Protein AF-A0A1H3JJR4-F1 (afdb_monomer)

Sequence (86 aa):
MYSPQIVIVLFFEQLIQNMSDLTVSFGLKVREQRKLKKLSQERLALLCNIDRSYMGRIERGEVNITLEKVYELAKALDVTPKNLLP

Organism: NCBI:txid595670

pLDDT: mean 92.54, std 7.46, range [71.5, 98.19]

Foldseek 3Di:
DDDPVVVVVVVVVVVVVVLLVFQQQLLCLLVVLCVVVVHDLVRLCVQLVHDSVVSVCSNRSVDDDDPVSLVSSCVSSVHDSVSRGD

Structure (mmCIF, N/CA/C/O backbone):
data_AF-A0A1H3JJR4-F1
#
_entry.id   AF-A0A1H3JJR4-F1
#
loop_
_atom_site.group_PDB
_atom_site.id
_atom_site.type_symbol
_atom_site.label_atom_id
_atom_site.label_alt_id
_atom_site.label_comp_id
_atom_site.label_asym_id
_atom_site.label_entity_id
_atom_site.label_seq_id
_atom_site.pdbx_PDB_ins_code
_atom_site.Cartn_x
_atom_site.Cartn_y
_atom_site.Cartn_z
_atom_site.occupancy
_atom_site.B_iso_or_equiv
_atom_site.auth_seq_id
_atom_site.auth_comp_id
_atom_site.auth_asym_id
_atom_site.auth_atom_id
_atom_site.pdbx_PDB_model_num
ATOM 1 N N . MET A 1 1 ? 9.133 20.707 -39.293 1.00 74.56 1 MET A N 1
ATOM 2 C CA . MET A 1 1 ? 8.861 19.254 -39.241 1.00 74.56 1 MET A CA 1
ATOM 3 C C . MET A 1 1 ? 9.947 18.642 -38.364 1.00 74.56 1 MET A C 1
ATOM 5 O O . MET A 1 1 ? 11.111 18.868 -38.669 1.00 74.56 1 MET A O 1
ATOM 9 N N . TYR A 1 2 ? 9.614 18.016 -37.231 1.00 74.88 2 TYR A N 1
ATOM 10 C CA . TYR A 1 2 ? 10.631 17.438 -36.336 1.00 74.88 2 TYR A CA 1
ATOM 11 C C . TYR A 1 2 ? 11.313 16.228 -36.991 1.00 74.88 2 TYR A C 1
ATOM 13 O O . TYR A 1 2 ? 10.681 15.517 -37.772 1.00 74.88 2 TYR A O 1
ATOM 21 N N . SER A 1 3 ? 12.594 16.000 -36.680 1.00 85.56 3 SER A N 1
ATOM 22 C CA . SER A 1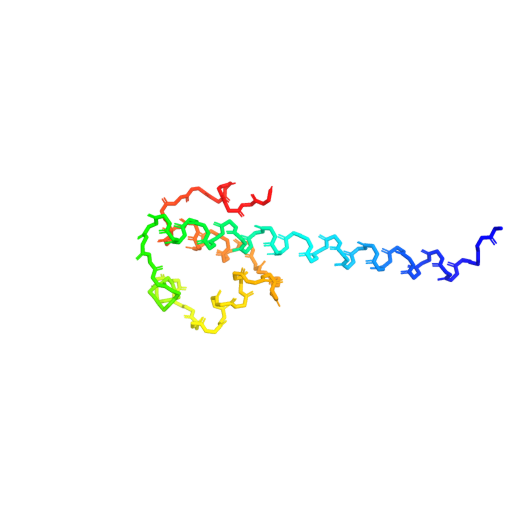 3 ? 13.320 14.803 -37.131 1.00 85.56 3 SER A CA 1
ATOM 23 C C . SER A 1 3 ? 12.628 13.534 -36.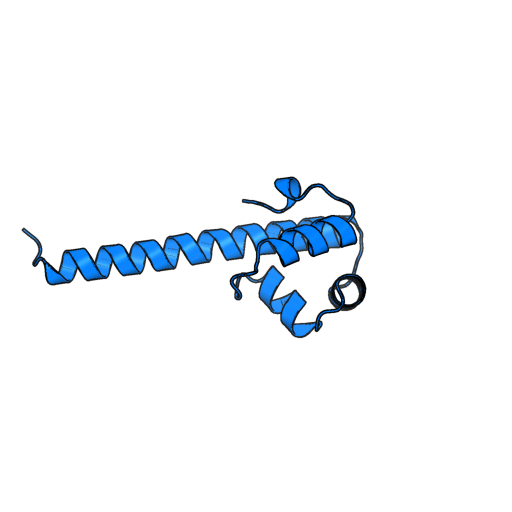602 1.00 85.56 3 SER A C 1
ATOM 25 O O . SER A 1 3 ? 12.223 13.530 -35.436 1.00 85.56 3 SER A O 1
ATOM 27 N N . PRO A 1 4 ? 12.521 12.445 -37.392 1.00 80.31 4 PRO A N 1
ATOM 28 C CA . PRO A 1 4 ? 11.911 11.182 -36.956 1.00 80.31 4 PRO A CA 1
ATOM 29 C C . PRO A 1 4 ? 12.483 10.648 -35.633 1.00 80.31 4 PRO A C 1
ATOM 31 O O . PRO A 1 4 ? 11.759 10.082 -34.820 1.00 80.31 4 PRO A O 1
ATOM 34 N N . GLN A 1 5 ? 13.774 10.886 -35.387 1.00 84.94 5 GLN A N 1
ATOM 35 C CA . GLN A 1 5 ? 14.467 10.485 -34.160 1.00 84.94 5 GLN A CA 1
ATOM 36 C C . GLN A 1 5 ? 13.964 11.257 -32.929 1.00 84.94 5 GLN A C 1
ATOM 38 O O . GLN A 1 5 ? 13.806 10.672 -31.864 1.00 84.94 5 GLN A O 1
ATOM 43 N N . ILE A 1 6 ? 13.649 12.548 -33.083 1.00 84.62 6 ILE A N 1
ATOM 44 C CA . ILE A 1 6 ? 13.119 13.394 -32.002 1.00 84.62 6 ILE A CA 1
ATOM 45 C C . ILE A 1 6 ? 11.708 12.935 -31.616 1.00 84.62 6 ILE A C 1
ATOM 47 O O . ILE A 1 6 ? 11.392 12.849 -30.435 1.00 84.62 6 ILE A O 1
ATOM 51 N N . VAL A 1 7 ? 10.873 12.579 -32.598 1.00 85.12 7 VAL A N 1
ATOM 52 C CA . VAL A 1 7 ? 9.500 12.104 -32.348 1.00 85.12 7 VAL A CA 1
ATOM 53 C C . VAL A 1 7 ? 9.494 10.791 -31.553 1.00 85.12 7 VAL A C 1
ATOM 55 O O . VAL A 1 7 ? 8.690 10.638 -30.637 1.00 85.12 7 VAL A O 1
ATOM 58 N N . ILE A 1 8 ? 10.415 9.868 -31.854 1.00 87.38 8 ILE A N 1
ATOM 59 C CA . ILE A 1 8 ? 10.554 8.601 -31.118 1.00 87.38 8 ILE A CA 1
ATOM 60 C C . ILE A 1 8 ? 10.983 8.849 -29.667 1.00 87.38 8 ILE A C 1
ATOM 62 O O . ILE A 1 8 ? 10.385 8.282 -28.755 1.00 87.38 8 ILE A O 1
ATOM 66 N N . VAL A 1 9 ? 11.979 9.712 -29.439 1.00 86.00 9 VAL A N 1
ATOM 67 C CA . VAL A 1 9 ? 12.456 10.038 -28.084 1.00 86.00 9 VAL A CA 1
ATOM 68 C C . VAL A 1 9 ? 11.335 10.647 -27.239 1.00 86.00 9 VAL A C 1
ATOM 70 O O . VAL A 1 9 ? 11.100 10.183 -26.127 1.00 86.00 9 VAL A O 1
ATOM 73 N N . LEU A 1 10 ? 10.582 11.604 -27.789 1.00 83.69 10 LEU A N 1
ATOM 74 C CA . LEU A 1 10 ? 9.462 12.238 -27.085 1.00 83.69 10 LEU A CA 1
ATOM 75 C C . LEU A 1 10 ? 8.343 11.243 -26.733 1.00 83.69 10 LEU A C 1
ATOM 77 O O . LEU A 1 10 ? 7.764 11.330 -25.653 1.00 83.69 10 LEU A O 1
ATOM 81 N N . PHE A 1 11 ? 8.061 10.268 -27.602 1.00 87.88 11 PHE A N 1
ATOM 82 C CA . PHE A 1 11 ? 7.083 9.215 -27.315 1.00 87.88 11 PHE A CA 1
ATOM 83 C C . PHE A 1 11 ? 7.530 8.303 -26.161 1.00 87.88 11 PHE A C 1
ATOM 85 O O . PHE A 1 11 ? 6.723 7.966 -25.294 1.00 87.88 11 PHE A O 1
ATOM 92 N N . PHE A 1 12 ? 8.813 7.931 -26.114 1.00 82.19 12 PHE A N 1
ATOM 93 C CA . PHE A 1 12 ? 9.361 7.148 -25.003 1.00 82.19 12 PHE A CA 1
ATOM 94 C C . PHE A 1 12 ? 9.387 7.939 -23.693 1.00 82.19 12 PHE A C 1
ATOM 96 O O . PHE A 1 12 ? 9.003 7.388 -22.663 1.00 82.19 12 PHE A O 1
ATOM 103 N N . GLU A 1 13 ? 9.771 9.219 -23.714 1.00 82.12 13 GLU A N 1
ATOM 104 C CA . GLU A 1 13 ? 9.689 10.075 -22.524 1.00 82.12 13 GLU A CA 1
ATOM 105 C C . GLU A 1 13 ? 8.249 10.171 -22.012 1.00 82.12 13 GLU A C 1
ATOM 107 O O . GLU A 1 13 ? 8.011 9.986 -20.820 1.00 82.12 13 GLU A O 1
ATOM 112 N N . GLN A 1 14 ? 7.274 10.354 -22.906 1.00 77.94 14 GLN A N 1
ATOM 113 C CA . GLN A 1 14 ? 5.861 10.394 -22.537 1.00 77.94 14 GLN A CA 1
ATOM 114 C C . GLN A 1 14 ? 5.360 9.055 -21.967 1.00 77.94 14 GLN A C 1
ATOM 116 O O . GLN A 1 14 ? 4.619 9.048 -20.986 1.00 77.94 14 GLN A O 1
ATOM 121 N N . LEU A 1 15 ? 5.775 7.915 -22.530 1.00 74.94 15 LEU A N 1
ATOM 122 C CA . LEU A 1 15 ? 5.457 6.592 -21.976 1.00 74.94 15 LEU A CA 1
ATOM 123 C C . LEU A 1 15 ? 6.041 6.397 -20.572 1.00 74.94 15 LEU A C 1
ATOM 125 O O . LEU A 1 15 ? 5.349 5.883 -19.693 1.00 74.94 15 LEU A O 1
ATOM 129 N N . ILE A 1 16 ? 7.288 6.823 -20.353 1.00 74.94 16 ILE A N 1
ATOM 130 C CA . ILE A 1 16 ? 7.954 6.738 -19.048 1.00 74.94 16 ILE A CA 1
ATOM 131 C C . ILE A 1 16 ? 7.230 7.619 -18.021 1.00 74.94 16 ILE A C 1
ATOM 133 O O . ILE A 1 16 ? 6.960 7.145 -16.917 1.00 74.94 16 ILE A O 1
ATOM 137 N N . GLN A 1 17 ? 6.851 8.846 -18.394 1.00 75.94 17 GLN A N 1
ATOM 138 C CA . GLN A 1 17 ? 6.079 9.745 -17.526 1.00 75.94 17 GLN A CA 1
ATOM 139 C C . GLN A 1 17 ? 4.706 9.158 -17.162 1.00 75.94 17 GLN A C 1
ATOM 141 O O . GLN A 1 17 ? 4.343 9.099 -15.988 1.00 75.94 17 GLN A O 1
ATOM 146 N N . ASN A 1 18 ? 3.976 8.609 -18.139 1.00 72.75 18 ASN A N 1
ATOM 147 C CA . ASN A 1 18 ? 2.670 7.990 -17.888 1.00 72.75 18 ASN A CA 1
ATOM 148 C C . ASN A 1 18 ? 2.766 6.797 -16.918 1.00 72.75 18 ASN A C 1
ATOM 150 O O . ASN A 1 18 ? 1.889 6.595 -16.076 1.00 72.75 18 ASN A O 1
ATOM 154 N N . MET A 1 19 ? 3.827 5.989 -17.024 1.00 71.50 19 MET A N 1
ATOM 155 C CA . MET A 1 19 ? 4.051 4.870 -16.107 1.00 71.50 19 MET A CA 1
ATOM 156 C C . MET A 1 19 ? 4.390 5.338 -14.687 1.00 71.50 19 MET A C 1
ATOM 158 O O . MET A 1 19 ? 3.908 4.720 -13.736 1.00 71.50 19 MET A O 1
ATOM 162 N N . SER A 1 20 ? 5.165 6.419 -14.526 1.00 77.44 20 SER A N 1
ATOM 163 C CA . SER A 1 20 ? 5.429 6.990 -13.199 1.00 77.44 20 SER A CA 1
ATOM 164 C C . SER A 1 20 ? 4.176 7.581 -12.557 1.00 77.44 20 SER A C 1
ATOM 166 O O . SER A 1 20 ? 3.972 7.407 -11.357 1.00 77.44 20 SER A O 1
ATOM 168 N N . ASP A 1 21 ? 3.290 8.196 -13.341 1.00 88.94 21 ASP A N 1
ATOM 169 C CA . ASP A 1 21 ? 2.038 8.750 -12.818 1.00 88.94 21 ASP A CA 1
ATOM 170 C C . ASP A 1 21 ? 1.119 7.649 -12.266 1.00 88.94 21 ASP A C 1
ATOM 172 O O . ASP A 1 21 ? 0.515 7.803 -11.198 1.00 88.94 21 ASP A O 1
ATOM 176 N N . LEU A 1 22 ? 1.065 6.495 -12.944 1.00 93.38 22 LEU A N 1
ATOM 177 C CA . LEU A 1 22 ? 0.301 5.330 -12.493 1.00 93.38 22 LEU A CA 1
ATOM 178 C C . LEU A 1 22 ? 0.836 4.761 -11.173 1.00 93.38 22 LEU A C 1
ATOM 180 O O . LEU A 1 22 ? 0.048 4.519 -10.253 1.00 93.38 22 LEU A O 1
ATOM 184 N N . THR A 1 23 ? 2.152 4.547 -11.054 1.00 94.38 23 THR A N 1
ATOM 185 C CA . THR A 1 23 ? 2.743 3.970 -9.835 1.00 94.38 23 THR A CA 1
ATOM 186 C C . THR A 1 23 ? 2.661 4.933 -8.655 1.00 94.38 23 THR A C 1
ATOM 188 O O . THR A 1 23 ? 2.381 4.496 -7.536 1.00 94.38 23 THR A O 1
ATOM 191 N N . VAL A 1 24 ? 2.844 6.236 -8.885 1.00 95.44 24 VAL A N 1
ATOM 192 C CA . VAL A 1 24 ? 2.698 7.272 -7.852 1.00 95.44 24 VAL A CA 1
ATOM 193 C C . VAL A 1 24 ? 1.251 7.356 -7.373 1.00 95.44 24 VAL A C 1
ATOM 195 O O . VAL A 1 24 ? 1.012 7.295 -6.166 1.00 95.44 24 VAL A O 1
ATOM 198 N N . SER A 1 25 ? 0.275 7.428 -8.283 1.00 96.00 25 SER A N 1
ATOM 199 C CA . SER A 1 25 ? -1.145 7.492 -7.912 1.00 96.00 25 SER A CA 1
ATOM 200 C C . SER A 1 25 ? -1.596 6.244 -7.143 1.00 96.00 25 SER A C 1
ATOM 202 O O . SER A 1 25 ? -2.226 6.353 -6.086 1.00 96.00 25 SER A O 1
ATOM 204 N N . PHE A 1 26 ? -1.178 5.056 -7.594 1.00 97.00 26 PHE A N 1
ATOM 205 C CA . PHE A 1 26 ? -1.392 3.809 -6.862 1.00 97.00 26 PHE A CA 1
ATOM 206 C C . PHE A 1 26 ? -0.779 3.856 -5.450 1.00 97.00 26 PHE A C 1
ATOM 208 O O . PHE A 1 26 ? -1.453 3.571 -4.456 1.00 97.00 26 PHE A O 1
ATOM 215 N N . GLY A 1 27 ? 0.495 4.252 -5.340 1.00 97.25 27 GLY A N 1
ATOM 216 C CA . 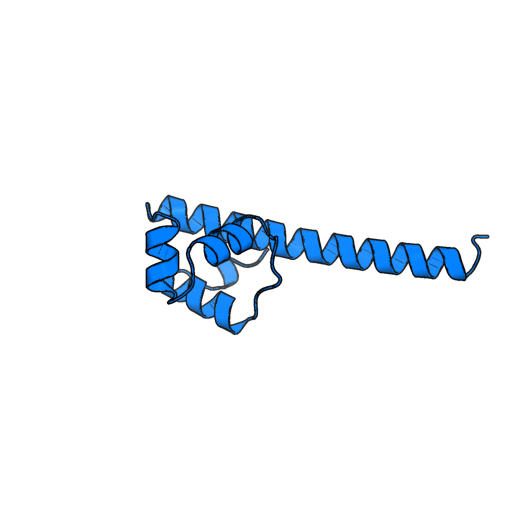GLY A 1 27 ? 1.214 4.336 -4.068 1.00 97.25 27 GLY A CA 1
ATOM 217 C C . GLY A 1 27 ? 0.553 5.286 -3.066 1.00 97.25 27 GLY A C 1
ATOM 218 O O . GLY A 1 27 ? 0.456 4.972 -1.874 1.00 97.25 27 GLY A O 1
ATOM 219 N N . LEU A 1 28 ? 0.021 6.412 -3.550 1.00 97.56 28 LEU A N 1
ATOM 220 C CA . LEU A 1 28 ? -0.740 7.364 -2.742 1.00 97.56 28 LEU A CA 1
ATOM 221 C C . LEU A 1 28 ? -2.036 6.749 -2.197 1.00 97.56 28 LEU A C 1
ATOM 223 O O . LEU A 1 28 ? -2.299 6.886 -0.999 1.00 97.56 28 LEU A O 1
ATOM 227 N N . LYS A 1 29 ? -2.798 6.018 -3.024 1.00 97.75 29 LYS A N 1
ATOM 228 C CA . LYS A 1 29 ? -4.024 5.323 -2.587 1.00 97.75 29 LYS A CA 1
ATOM 229 C C . LYS A 1 29 ? -3.727 4.242 -1.544 1.00 97.75 29 LYS A C 1
ATOM 231 O O . LYS A 1 29 ? -4.423 4.161 -0.532 1.00 97.75 29 LYS A O 1
ATOM 236 N N . VAL A 1 30 ? -2.651 3.467 -1.711 1.00 98.00 30 VAL A N 1
ATOM 237 C CA . VAL A 1 30 ? -2.201 2.490 -0.695 1.00 98.00 30 VAL A CA 1
ATOM 238 C C . VAL A 1 30 ? -1.897 3.181 0.633 1.00 98.00 30 VAL A C 1
ATOM 240 O O . VAL A 1 30 ? -2.379 2.754 1.685 1.00 98.00 30 VAL A O 1
ATOM 243 N N . ARG A 1 31 ? -1.142 4.284 0.589 1.00 98.19 31 ARG A N 1
ATOM 244 C CA . ARG A 1 31 ? -0.783 5.066 1.777 1.00 98.19 31 ARG A CA 1
ATOM 245 C C . ARG A 1 31 ? -2.007 5.643 2.480 1.00 98.19 31 ARG A C 1
ATOM 247 O O . ARG A 1 31 ? -2.045 5.661 3.713 1.00 98.19 31 ARG A O 1
ATOM 254 N N . GLU A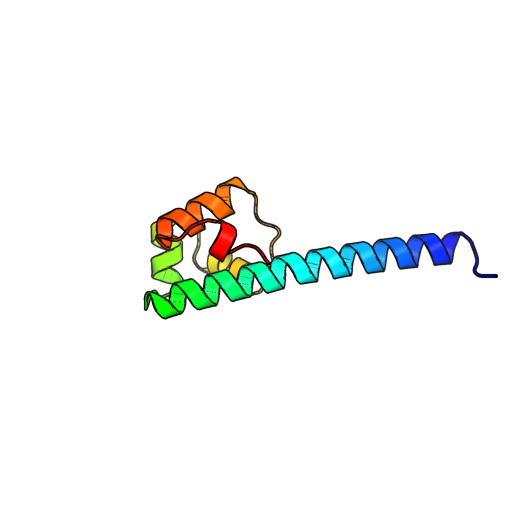 1 32 ? -2.980 6.129 1.719 1.00 97.88 32 GLU A N 1
ATOM 255 C CA . GLU A 1 32 ? -4.248 6.633 2.241 1.00 97.88 32 GLU A CA 1
ATOM 256 C C . GLU A 1 32 ? -5.014 5.528 2.976 1.00 97.88 32 GLU A C 1
ATOM 258 O O . GLU A 1 32 ? -5.276 5.663 4.173 1.00 97.88 32 GLU A O 1
ATOM 263 N N . GLN A 1 33 ? -5.277 4.398 2.310 1.00 97.94 33 GLN A N 1
ATOM 264 C CA . GLN A 1 33 ? -5.995 3.267 2.906 1.00 97.94 33 GLN A CA 1
ATOM 265 C C . GLN A 1 33 ? -5.274 2.718 4.145 1.00 97.94 33 GLN A C 1
ATOM 267 O O . GLN A 1 33 ? -5.900 2.461 5.178 1.00 97.94 33 GLN A O 1
ATOM 272 N N . ARG A 1 34 ? -3.939 2.623 4.106 1.00 98.06 34 ARG A N 1
ATOM 273 C CA . ARG A 1 34 ? -3.137 2.214 5.266 1.00 98.06 34 ARG A CA 1
ATOM 274 C C . ARG A 1 34 ? -3.340 3.150 6.459 1.00 98.06 34 ARG A C 1
ATOM 276 O O . ARG A 1 34 ? -3.501 2.684 7.591 1.00 98.06 34 ARG A O 1
ATOM 283 N N . LYS A 1 35 ? -3.315 4.466 6.225 1.00 97.62 35 LYS A N 1
ATOM 284 C CA . LYS A 1 35 ? -3.515 5.475 7.274 1.00 97.62 35 LYS A CA 1
ATOM 285 C C . LYS A 1 35 ? -4.937 5.459 7.828 1.00 97.62 35 LYS A C 1
ATOM 287 O O . LYS A 1 35 ? -5.083 5.567 9.043 1.00 97.62 35 LYS A O 1
ATOM 292 N N . LEU A 1 36 ? -5.953 5.270 6.982 1.00 97.19 36 LEU A N 1
ATOM 293 C CA . LEU A 1 36 ? -7.346 5.107 7.419 1.00 97.19 36 LEU A CA 1
ATOM 294 C C . LEU A 1 36 ? -7.492 3.923 8.385 1.00 97.19 36 LEU A C 1
ATOM 296 O O . LEU A 1 36 ? -8.184 4.028 9.396 1.00 97.19 36 LEU A O 1
ATOM 300 N N . LYS A 1 37 ? -6.749 2.838 8.141 1.00 96.00 37 LYS A N 1
ATOM 301 C CA . LYS A 1 37 ? -6.691 1.665 9.028 1.00 96.00 37 LYS A CA 1
ATOM 302 C C . LYS A 1 37 ? -5.690 1.788 10.183 1.00 96.00 37 LYS A C 1
ATOM 304 O O . LYS A 1 37 ? -5.494 0.828 10.923 1.00 96.00 37 LYS A O 1
ATOM 309 N N . LYS A 1 38 ? -5.069 2.961 10.368 1.00 97.31 38 LYS A N 1
ATOM 310 C CA . LYS A 1 38 ? -4.083 3.257 11.426 1.00 97.31 38 LYS A CA 1
ATOM 311 C C . LYS A 1 38 ? -2.901 2.275 11.460 1.00 97.31 38 LYS A C 1
ATOM 313 O O . LYS A 1 38 ? -2.318 2.028 12.513 1.00 97.31 38 LYS A O 1
ATOM 318 N N . LEU A 1 39 ? -2.527 1.725 10.306 1.00 97.25 39 LEU A N 1
ATOM 319 C CA . LEU A 1 39 ? -1.415 0.785 10.191 1.00 97.25 39 LEU A CA 1
ATOM 320 C C . LEU A 1 39 ? -0.096 1.533 9.949 1.00 97.25 39 LEU A C 1
ATOM 322 O O . LEU A 1 39 ? -0.027 2.483 9.163 1.00 97.25 39 LEU A O 1
ATOM 326 N N . SER A 1 40 ? 0.987 1.081 10.582 1.00 98.06 40 SER A N 1
ATOM 327 C CA . SER A 1 40 ? 2.345 1.493 10.203 1.00 98.06 40 SER A CA 1
ATOM 328 C C . SER A 1 40 ? 2.776 0.799 8.903 1.00 98.06 40 SER A C 1
ATOM 330 O O . SER A 1 40 ? 2.207 -0.226 8.523 1.00 98.06 40 SER A O 1
ATOM 332 N N . GLN A 1 41 ? 3.788 1.341 8.213 1.00 97.75 41 GLN A N 1
ATOM 333 C CA . GLN A 1 41 ? 4.378 0.665 7.045 1.00 97.75 41 GLN A CA 1
ATOM 334 C C . GLN A 1 41 ? 4.929 -0.715 7.425 1.00 97.75 41 GLN A C 1
ATOM 336 O O . GLN A 1 41 ? 4.685 -1.673 6.705 1.00 97.75 41 GLN A O 1
ATOM 341 N N . GLU A 1 42 ? 5.586 -0.822 8.586 1.00 98.00 42 GLU A N 1
ATOM 342 C CA . GLU A 1 42 ? 6.067 -2.088 9.161 1.00 98.00 42 GLU A CA 1
ATOM 343 C C . GLU A 1 42 ? 4.939 -3.116 9.283 1.00 98.00 42 GLU A C 1
ATOM 345 O O . GLU A 1 42 ? 5.061 -4.257 8.844 1.00 98.00 42 GLU A O 1
ATOM 350 N N . ARG A 1 43 ? 3.797 -2.693 9.840 1.00 97.88 43 ARG A N 1
ATOM 351 C CA . ARG A 1 43 ? 2.666 -3.587 10.068 1.00 97.88 43 ARG A CA 1
ATOM 352 C C . ARG A 1 43 ? 2.044 -4.049 8.757 1.00 97.88 43 ARG A C 1
ATOM 354 O O . ARG A 1 43 ? 1.722 -5.225 8.641 1.00 97.88 43 ARG A O 1
ATOM 361 N N . LEU A 1 44 ? 1.867 -3.152 7.788 1.00 97.56 44 LEU A N 1
ATOM 362 C CA . LEU A 1 44 ? 1.318 -3.533 6.487 1.00 97.56 44 LEU A CA 1
ATOM 363 C C . LEU A 1 44 ? 2.286 -4.436 5.708 1.00 97.56 44 LEU A C 1
ATOM 365 O O . LEU A 1 44 ? 1.845 -5.406 5.097 1.00 97.56 44 LEU A O 1
ATOM 369 N N . ALA A 1 45 ? 3.589 -4.157 5.772 1.00 97.50 45 ALA A N 1
ATOM 370 C CA . ALA A 1 45 ? 4.621 -4.988 5.161 1.00 97.50 45 ALA A CA 1
ATOM 371 C C . ALA A 1 45 ? 4.595 -6.417 5.727 1.00 97.50 45 ALA A C 1
ATOM 373 O O . ALA A 1 45 ? 4.554 -7.376 4.959 1.00 97.50 45 ALA A O 1
ATOM 374 N N . LEU A 1 46 ? 4.479 -6.552 7.054 1.00 97.25 46 LEU A N 1
ATOM 375 C CA . LEU A 1 46 ? 4.314 -7.843 7.723 1.00 97.25 46 LEU A CA 1
ATOM 376 C C . LEU A 1 46 ? 3.047 -8.583 7.261 1.00 97.25 46 LEU A C 1
ATOM 378 O O . LEU A 1 46 ? 3.110 -9.775 6.978 1.00 97.25 46 LEU A O 1
ATOM 382 N N . LEU A 1 47 ? 1.907 -7.888 7.144 1.00 95.81 47 LEU A N 1
ATOM 383 C CA . LEU A 1 47 ? 0.649 -8.489 6.668 1.00 95.81 47 LEU A CA 1
ATOM 384 C C . LEU A 1 47 ? 0.734 -8.979 5.215 1.00 95.81 47 LEU A C 1
ATOM 386 O O . LEU A 1 47 ? 0.070 -9.950 4.862 1.00 95.81 47 LEU A O 1
ATOM 390 N N . CYS A 1 48 ? 1.542 -8.318 4.388 1.00 95.31 48 CYS A N 1
ATOM 391 C CA . CYS A 1 48 ? 1.758 -8.690 2.989 1.00 95.31 48 CYS A CA 1
ATOM 392 C C . CYS A 1 48 ? 2.962 -9.626 2.795 1.00 95.31 48 CYS A C 1
ATOM 394 O O . CYS A 1 48 ? 3.282 -9.966 1.660 1.00 95.31 48 CYS A O 1
ATOM 396 N N . ASN A 1 49 ? 3.648 -10.019 3.876 1.00 95.62 49 ASN A N 1
ATOM 397 C CA . ASN A 1 49 ? 4.890 -10.792 3.837 1.00 95.62 49 ASN A CA 1
ATOM 398 C C . ASN A 1 49 ? 5.948 -10.193 2.882 1.00 95.62 49 ASN A C 1
ATOM 400 O O . ASN A 1 49 ? 6.524 -10.883 2.041 1.00 95.62 49 ASN A O 1
ATOM 404 N N . ILE A 1 50 ? 6.172 -8.882 2.991 1.00 95.56 50 ILE A N 1
ATOM 405 C CA . ILE A 1 50 ? 7.192 -8.150 2.232 1.00 95.56 50 ILE A CA 1
ATOM 406 C C . ILE A 1 50 ? 8.079 -7.326 3.161 1.00 95.56 50 ILE A C 1
ATOM 408 O O . ILE A 1 50 ? 7.730 -7.047 4.306 1.00 95.56 50 ILE A O 1
ATOM 412 N N . ASP A 1 51 ? 9.212 -6.874 2.633 1.00 97.44 51 ASP A N 1
ATOM 413 C CA . ASP A 1 51 ? 10.103 -5.973 3.351 1.00 97.44 51 ASP A CA 1
ATOM 414 C C . ASP A 1 51 ? 9.486 -4.571 3.545 1.00 97.44 51 ASP A C 1
ATOM 416 O O . ASP A 1 51 ? 8.836 -4.009 2.654 1.00 97.44 51 ASP A O 1
ATOM 420 N N . ARG A 1 52 ? 9.731 -3.964 4.711 1.00 97.44 52 ARG A N 1
ATOM 421 C CA . ARG A 1 52 ? 9.2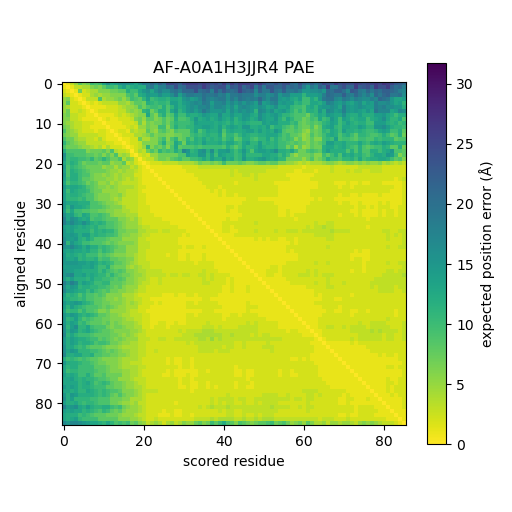58 -2.613 5.056 1.00 97.44 52 ARG A CA 1
ATOM 422 C C . ARG A 1 52 ? 9.783 -1.543 4.093 1.00 97.44 52 ARG A C 1
ATOM 424 O O . ARG A 1 52 ? 9.050 -0.615 3.747 1.00 97.44 52 ARG A O 1
ATOM 431 N N . SER A 1 53 ? 11.038 -1.646 3.649 1.00 97.75 53 SER A N 1
ATOM 432 C CA . SER A 1 53 ? 11.609 -0.748 2.639 1.00 97.75 53 SER A CA 1
ATOM 433 C C . SER A 1 53 ? 10.870 -0.890 1.311 1.00 97.75 53 SER A C 1
ATOM 435 O O . SER A 1 53 ? 10.521 0.121 0.701 1.00 97.75 53 SER A O 1
ATOM 437 N N . TYR A 1 54 ? 10.546 -2.123 0.900 1.00 97.69 54 TYR A N 1
ATOM 438 C CA . TYR A 1 54 ? 9.749 -2.367 -0.304 1.00 97.69 54 TYR A CA 1
ATOM 439 C C . TYR A 1 54 ? 8.351 -1.742 -0.199 1.00 97.69 54 TYR A C 1
ATOM 441 O O . TYR A 1 54 ? 7.963 -1.000 -1.098 1.00 97.69 54 TYR A O 1
ATOM 449 N N . MET A 1 55 ? 7.652 -1.905 0.930 1.00 98.00 55 MET A N 1
ATOM 450 C CA . MET A 1 55 ? 6.394 -1.193 1.209 1.00 98.00 55 MET A CA 1
ATOM 451 C C . MET A 1 55 ? 6.551 0.334 1.089 1.00 98.00 55 MET A C 1
ATOM 453 O O . MET A 1 55 ? 5.739 1.003 0.453 1.00 98.00 55 MET A O 1
ATOM 457 N N . GLY A 1 56 ? 7.631 0.899 1.633 1.00 97.75 56 GLY A N 1
ATOM 458 C CA . GLY A 1 56 ? 7.922 2.326 1.500 1.00 97.75 56 GLY A CA 1
ATOM 459 C C . GLY A 1 56 ? 8.122 2.781 0.049 1.00 97.75 56 GLY A C 1
ATOM 460 O O . GLY A 1 56 ? 7.654 3.860 -0.312 1.00 97.75 56 GLY A O 1
ATOM 461 N N . ARG A 1 57 ? 8.792 1.971 -0.779 1.00 97.81 57 ARG A N 1
ATOM 462 C CA . ARG A 1 57 ? 8.990 2.239 -2.215 1.00 97.81 57 ARG A CA 1
ATOM 463 C C . ARG A 1 57 ? 7.673 2.175 -2.991 1.00 97.81 57 ARG A C 1
ATOM 465 O O . ARG A 1 57 ? 7.448 3.025 -3.848 1.00 97.81 57 ARG A O 1
ATOM 472 N N . ILE A 1 58 ? 6.792 1.225 -2.656 1.00 97.19 58 ILE A N 1
ATOM 473 C CA . ILE A 1 58 ? 5.438 1.123 -3.232 1.00 97.19 58 ILE A CA 1
ATOM 474 C C . ILE A 1 58 ? 4.664 2.416 -2.974 1.00 97.19 58 ILE A C 1
ATOM 476 O O . ILE A 1 58 ? 4.157 3.024 -3.910 1.00 97.19 58 ILE A O 1
ATOM 480 N N . GLU A 1 59 ? 4.623 2.886 -1.726 1.00 97.31 59 GLU A N 1
ATOM 481 C CA . GLU A 1 59 ? 3.871 4.100 -1.372 1.00 97.31 59 GLU A CA 1
ATOM 482 C C . GLU A 1 59 ? 4.409 5.389 -2.001 1.00 97.31 59 GLU A C 1
ATOM 484 O O . GLU A 1 59 ? 3.697 6.392 -2.037 1.00 97.31 59 GLU A O 1
ATOM 489 N N . ARG A 1 60 ? 5.665 5.388 -2.459 1.00 96.56 60 ARG A N 1
ATOM 490 C CA . ARG A 1 60 ? 6.279 6.506 -3.189 1.00 96.56 60 ARG A CA 1
ATOM 491 C C . ARG A 1 60 ? 6.203 6.346 -4.711 1.00 96.56 60 ARG A C 1
ATOM 493 O O . ARG A 1 60 ? 6.668 7.232 -5.416 1.00 96.56 60 ARG A O 1
ATOM 500 N N . GLY A 1 61 ? 5.643 5.245 -5.218 1.00 95.06 61 GLY A N 1
ATOM 501 C CA . GLY A 1 61 ? 5.568 4.968 -6.654 1.00 95.06 61 GLY A CA 1
ATOM 502 C C . GLY A 1 61 ? 6.909 4.615 -7.305 1.00 95.06 61 GLY A C 1
ATOM 503 O O . GLY A 1 61 ? 7.022 4.649 -8.525 1.00 95.06 61 GLY A O 1
ATOM 504 N N . GLU A 1 62 ? 7.925 4.248 -6.518 1.00 94.94 62 GLU A N 1
ATOM 505 C CA . GLU A 1 62 ? 9.293 3.956 -6.989 1.00 94.94 62 GLU A CA 1
ATOM 506 C C . GLU A 1 62 ? 9.448 2.539 -7.569 1.00 94.94 62 GLU A C 1
ATOM 508 O O . GLU A 1 62 ? 10.546 2.124 -7.951 1.00 94.94 62 GLU A O 1
ATOM 513 N N . VAL A 1 63 ? 8.375 1.748 -7.558 1.00 93.69 63 VAL A N 1
ATOM 514 C CA . VAL A 1 63 ? 8.355 0.373 -8.057 1.00 93.69 63 VAL A CA 1
ATOM 515 C C . VAL A 1 63 ? 7.109 0.129 -8.885 1.00 93.69 63 VAL A C 1
ATOM 517 O O . VAL A 1 63 ? 6.005 0.511 -8.502 1.00 93.69 63 VAL A O 1
ATOM 520 N N . ASN A 1 64 ? 7.296 -0.573 -9.998 1.00 92.94 64 ASN A N 1
ATOM 521 C CA . ASN A 1 64 ? 6.197 -1.164 -10.738 1.00 92.94 64 ASN A CA 1
ATOM 522 C C . ASN A 1 64 ? 5.836 -2.499 -10.076 1.00 92.94 64 ASN A C 1
ATOM 524 O O . ASN A 1 64 ? 6.654 -3.422 -10.054 1.00 92.94 64 ASN A O 1
ATOM 528 N N . ILE A 1 65 ? 4.653 -2.577 -9.472 1.00 93.25 65 ILE A N 1
ATOM 529 C CA . ILE A 1 65 ? 4.200 -3.779 -8.772 1.00 93.25 65 ILE A CA 1
ATOM 530 C C . ILE A 1 65 ? 3.429 -4.705 -9.710 1.00 93.25 65 ILE A C 1
ATOM 532 O O . ILE A 1 65 ? 2.782 -4.266 -10.658 1.00 93.25 65 ILE A O 1
ATOM 53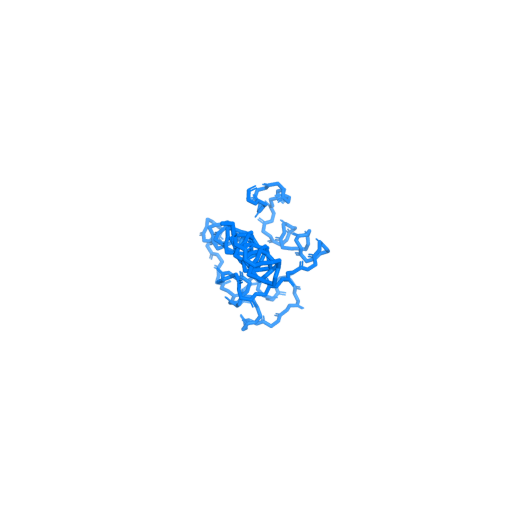6 N N . THR A 1 66 ? 3.460 -6.003 -9.421 1.00 94.75 66 THR A N 1
ATOM 537 C CA . THR A 1 66 ? 2.638 -6.967 -10.152 1.00 94.75 66 THR A CA 1
ATOM 538 C C . THR A 1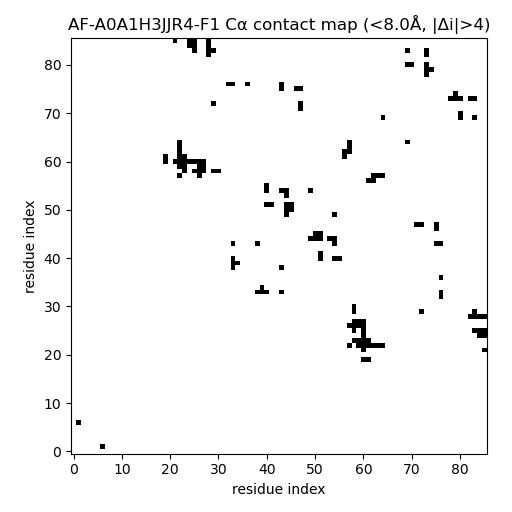 66 ? 1.175 -6.855 -9.733 1.00 94.75 66 THR A C 1
ATOM 540 O O . THR A 1 66 ? 0.851 -6.424 -8.623 1.00 94.75 66 THR A O 1
ATOM 543 N N . LEU A 1 67 ? 0.276 -7.308 -10.608 1.00 95.69 67 LEU A N 1
ATOM 544 C CA . LEU A 1 67 ? -1.148 -7.376 -10.296 1.00 95.69 67 LEU A CA 1
ATOM 545 C C . LEU A 1 67 ? -1.410 -8.245 -9.055 1.00 95.69 67 LEU A C 1
ATOM 547 O O . LEU A 1 67 ? -2.204 -7.870 -8.203 1.00 95.69 67 LEU A O 1
ATOM 551 N N . GLU A 1 68 ? -0.694 -9.356 -8.891 1.00 95.44 68 GLU A N 1
ATOM 552 C CA . GLU A 1 68 ? -0.784 -10.222 -7.705 1.00 95.44 68 GLU A CA 1
ATOM 553 C C . GLU A 1 68 ? -0.546 -9.438 -6.406 1.00 95.44 68 GLU A C 1
ATOM 555 O O . GLU A 1 68 ? -1.328 -9.550 -5.460 1.00 95.44 68 GLU A O 1
ATOM 560 N N . LYS A 1 69 ? 0.465 -8.555 -6.386 1.00 95.25 69 LYS A N 1
ATOM 561 C CA . LYS A 1 69 ? 0.752 -7.700 -5.227 1.00 95.25 69 LYS A CA 1
ATOM 562 C C . LYS A 1 69 ? -0.336 -6.662 -4.973 1.00 95.25 69 LYS A C 1
ATOM 564 O O . LYS A 1 69 ? -0.607 -6.366 -3.813 1.00 95.25 69 LYS A O 1
ATOM 569 N N . VAL A 1 70 ? -1.009 -6.160 -6.012 1.00 96.81 70 VAL A N 1
ATOM 570 C CA . VAL A 1 70 ? -2.198 -5.304 -5.840 1.00 96.81 70 VAL A CA 1
ATOM 571 C C . VAL A 1 70 ? -3.283 -6.043 -5.053 1.00 96.81 70 VAL A C 1
ATOM 573 O O . VAL A 1 70 ? -3.841 -5.487 -4.108 1.00 96.81 70 VAL A O 1
ATOM 576 N N . TYR A 1 71 ? -3.572 -7.296 -5.413 1.00 97.00 71 TYR A N 1
ATOM 577 C CA . TYR A 1 71 ? -4.598 -8.093 -4.734 1.00 97.00 71 TYR A CA 1
ATOM 578 C C . TYR A 1 71 ? -4.192 -8.476 -3.306 1.00 97.00 71 TYR A C 1
ATOM 580 O O . TYR A 1 71 ? -5.031 -8.428 -2.406 1.00 97.00 71 TYR A O 1
ATOM 588 N N . GLU A 1 72 ? -2.921 -8.804 -3.068 1.00 96.38 72 GLU A N 1
ATOM 589 C CA . GLU A 1 72 ? -2.411 -9.038 -1.712 1.00 96.38 72 GLU A CA 1
ATOM 590 C C . GLU A 1 72 ? -2.537 -7.790 -0.830 1.00 96.38 72 GLU A C 1
ATOM 592 O O . GLU A 1 72 ? -3.035 -7.885 0.293 1.00 96.38 72 GLU A O 1
ATOM 597 N N . LEU A 1 73 ? -2.159 -6.616 -1.349 1.00 97.06 73 LEU A N 1
ATOM 598 C CA . LEU A 1 73 ? -2.298 -5.338 -0.647 1.00 97.06 73 LEU A CA 1
ATOM 599 C C . LEU A 1 73 ? -3.760 -5.027 -0.342 1.00 97.06 73 LEU A C 1
ATOM 601 O O . LEU A 1 73 ? -4.080 -4.663 0.786 1.00 97.06 73 LEU A O 1
ATOM 605 N N . ALA A 1 74 ? -4.650 -5.204 -1.320 1.00 97.69 74 ALA A N 1
ATOM 606 C CA . ALA A 1 74 ? -6.083 -4.994 -1.146 1.00 97.69 74 ALA A CA 1
ATOM 607 C C . ALA A 1 74 ? -6.658 -5.914 -0.060 1.00 97.69 74 ALA A C 1
ATOM 609 O O . ALA A 1 74 ? -7.414 -5.458 0.794 1.00 97.69 74 ALA A O 1
ATOM 610 N N . LYS A 1 75 ? -6.233 -7.183 -0.032 1.00 97.25 75 LYS A N 1
ATOM 611 C CA . LYS A 1 75 ? -6.624 -8.147 1.001 1.00 97.25 75 LYS A CA 1
ATOM 612 C C . LYS A 1 75 ? -6.088 -7.763 2.381 1.00 97.25 75 LYS A C 1
ATOM 614 O O . LYS A 1 75 ? -6.845 -7.782 3.346 1.00 97.25 75 LYS A O 1
ATOM 619 N N . ALA A 1 76 ? -4.812 -7.392 2.489 1.00 96.81 76 ALA A N 1
ATOM 620 C CA . ALA A 1 76 ? -4.197 -6.980 3.754 1.00 96.81 76 ALA A CA 1
ATOM 621 C C . ALA A 1 76 ? -4.792 -5.672 4.299 1.00 96.81 76 ALA A C 1
ATOM 623 O O . ALA A 1 76 ? -4.907 -5.485 5.511 1.00 96.81 76 ALA A O 1
ATOM 624 N N . LEU A 1 77 ? -5.184 -4.777 3.394 1.00 96.88 77 LEU A N 1
ATOM 625 C CA . LEU A 1 77 ? -5.900 -3.549 3.696 1.00 96.88 77 L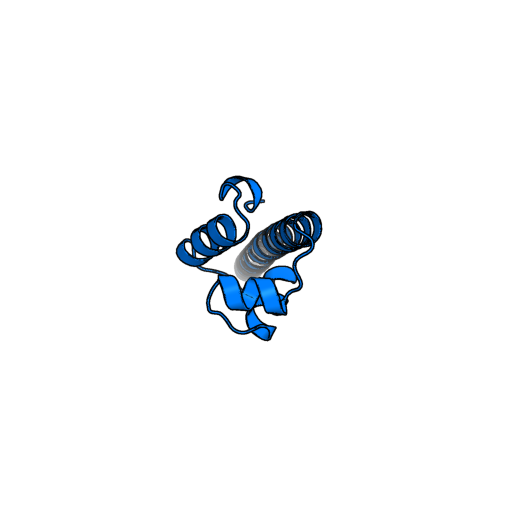EU A CA 1
ATOM 626 C C . LEU A 1 77 ? -7.405 -3.757 3.795 1.00 96.88 77 LEU A C 1
ATOM 628 O O . LEU A 1 77 ? -8.073 -2.784 4.090 1.00 96.88 77 LEU A O 1
ATOM 632 N N . ASP A 1 78 ? -7.950 -4.957 3.584 1.00 96.75 78 ASP A N 1
ATOM 633 C CA . ASP A 1 78 ? -9.387 -5.252 3.635 1.00 96.75 78 ASP A CA 1
ATOM 634 C C . ASP A 1 78 ? -10.228 -4.193 2.875 1.00 96.75 78 ASP A C 1
ATOM 636 O O . ASP A 1 78 ? -11.062 -3.474 3.430 1.00 96.75 78 ASP A O 1
ATOM 640 N N . VAL A 1 79 ? -9.888 -4.028 1.593 1.00 96.81 79 VAL A N 1
ATOM 641 C CA . VAL A 1 79 ? -10.553 -3.167 0.600 1.00 96.81 79 VAL A CA 1
ATOM 642 C C . VAL A 1 79 ? -10.610 -3.887 -0.748 1.00 96.81 79 VAL A C 1
ATOM 644 O O . VAL A 1 79 ? -9.917 -4.880 -0.970 1.00 96.81 79 VAL A O 1
ATOM 647 N N . THR A 1 80 ? -11.403 -3.381 -1.694 1.00 97.12 80 THR A N 1
ATOM 648 C CA . THR A 1 80 ? -11.361 -3.914 -3.062 1.00 97.12 80 THR A CA 1
ATOM 649 C C . THR A 1 80 ? -10.135 -3.373 -3.813 1.00 97.12 80 THR A C 1
ATOM 651 O O . THR A 1 80 ? -9.752 -2.223 -3.590 1.00 97.12 80 THR A O 1
ATOM 654 N N . PRO A 1 81 ? -9.5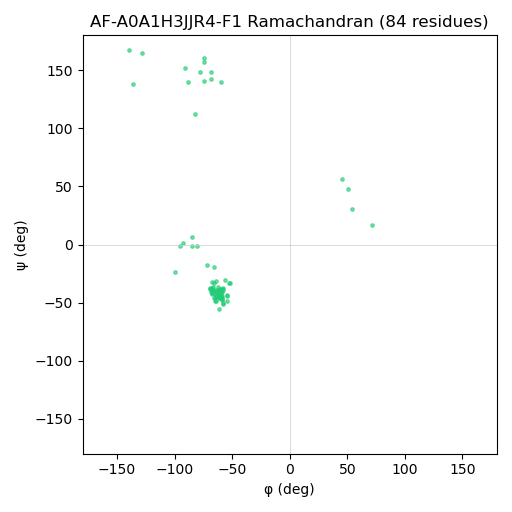39 -4.125 -4.759 1.00 96.56 81 PRO A N 1
ATOM 655 C CA . PRO A 1 81 ? -8.436 -3.629 -5.592 1.00 96.56 81 PRO A CA 1
ATOM 656 C C . PRO A 1 81 ? -8.758 -2.311 -6.302 1.00 96.56 81 PRO A C 1
ATOM 658 O O . PRO A 1 81 ? -7.894 -1.451 -6.434 1.00 96.56 81 PRO A O 1
ATOM 661 N N . LYS A 1 82 ? -10.028 -2.106 -6.680 1.00 96.19 82 LYS A N 1
ATOM 662 C CA . LYS A 1 82 ? -10.524 -0.860 -7.281 1.00 96.19 82 LYS A CA 1
ATOM 663 C C . LYS A 1 82 ? -10.255 0.370 -6.406 1.00 96.19 82 LYS A C 1
ATOM 665 O O . LYS A 1 82 ? -10.058 1.452 -6.941 1.00 96.19 82 LYS A O 1
ATOM 670 N N . ASN A 1 83 ? -10.221 0.220 -5.080 1.00 95.44 83 ASN A N 1
ATOM 671 C CA . ASN A 1 83 ? -9.893 1.317 -4.167 1.00 95.44 83 ASN A CA 1
ATOM 672 C C . ASN A 1 83 ? -8.405 1.705 -4.195 1.00 95.44 83 ASN A C 1
ATOM 674 O O . ASN A 1 83 ? -8.067 2.784 -3.719 1.00 95.44 83 ASN A O 1
ATOM 678 N N . LEU A 1 84 ? -7.528 0.844 -4.722 1.00 95.56 84 LEU A N 1
ATOM 679 C CA . LEU A 1 84 ? -6.086 1.092 -4.819 1.00 95.56 84 LEU A CA 1
ATOM 680 C C . LEU A 1 84 ? -5.654 1.554 -6.215 1.00 95.56 84 LEU A C 1
ATOM 682 O O . LEU A 1 84 ? -4.621 2.200 -6.348 1.00 95.56 84 LEU A O 1
ATOM 686 N N . LEU A 1 85 ? -6.425 1.227 -7.254 1.00 93.31 85 LEU A N 1
ATOM 687 C CA . LEU A 1 85 ? -6.107 1.594 -8.634 1.00 93.31 85 LEU A CA 1
ATOM 688 C C . LEU A 1 85 ? -6.371 3.084 -8.894 1.00 93.31 85 LEU A C 1
ATOM 690 O O . LEU A 1 85 ? -7.370 3.575 -8.368 1.00 93.31 85 LEU A O 1
ATOM 694 N N . PRO A 1 86 ? -5.516 3.790 -9.665 1.00 85.06 86 PRO A N 1
ATOM 695 C CA . PRO A 1 86 ? -5.689 5.194 -10.061 1.00 85.06 86 PRO A CA 1
ATOM 696 C C . PRO A 1 86 ? -7.053 5.494 -10.686 1.00 85.06 86 PRO A C 1
ATOM 698 O O . PRO A 1 86 ? -7.560 4.659 -11.464 1.00 85.06 86 PRO A O 1
#

Secondary structure (DSSP, 8-state):
---HHHHHHHHHHHHHHHHHHHHHHHHHHHHHHHHHTT--HHHHHHHTTS-HHHHHHHHTT-S---HHHHHHHHHHTTS-GGGT--

InterPro domains:
  IPR001387 Cro/C1-type, helix-turn-helix domain [PF01381] (30-81)
  IPR001387 Cro/C1-type, helix-turn-helix domain [PS50943] (30-84)
  IPR001387 Cro/C1-type, helix-turn-helix domain [SM00530] (29-84)
  IPR001387 Cro/C1-type, helix-turn-helix domain [cd00093] (27-84)
  IPR010982 Lambda repressor-like, DNA-binding domain superfamily [G3DSA:1.10.260.40] (10-86)
  IPR010982 Lambda repressor-like, DNA-binding domain superfamily [SSF47413] (18-85)
  IPR050807 Transcriptional regulator/dioxygenase, bacterial-type [PTHR46797] (19-85)

Mean predicted aligned error: 5.3 Å

Solvent-accessible surface area (backbone atoms only — not comparable to full-atom values): 4681 Å² total; per-residue (Å²): 133,81,56,73,68,58,57,52,52,53,52,51,54,52,52,52,51,54,54,45,52,50,27,30,46,23,10,44,34,47,49,48,55,36,51,76,69,70,48,52,61,60,56,51,12,58,67,57,74,47,56,45,67,56,44,53,34,37,43,64,19,76,43,87,76,55,72,68,54,48,50,44,48,17,57,63,65,73,51,58,51,74,71,34,54,113

Nearest PDB structures (foldseek):
  1y7y-assembly1_B  TM=9.737E-01  e=3.859E-06  Aeromonas hydrophila
  1y7y-assembly1_A  TM=9.718E-01  e=9.145E-06  Aeromonas hydrophila
  2b5a-assembly1_A  TM=9.632E-01  e=4.577E-05  [Bacillus] caldolyticus
  3f52-assembly1_A  TM=9.764E-01  e=5.125E-04  Corynebacterium glutamicum
  3f51-assembly1_A  TM=9.793E-01  e=1.022E-03  Corynebacterium glutamicum

Radius of gyration: 15.98 Å; Cα contacts (8 Å, |Δi|>4): 82; chains: 1; bounding box: 26×30×51 Å